Protein AF-A0A7W1Z2F3-F1 (afdb_monomer)

pLDDT: mean 79.05, std 20.23, range [36.0, 98.0]

Secondary structure (DSSP, 8-state):
--PPPPPHHHHHHHHHHHHHHHHHHHHHHHHHT--PPPPHHHHHHHHHT--SS-EEEEEEEEEEEGGGTEEEEEEEEEE--TTT-SS-EEEPPSS-EEEEB-SSHHHHHHHTTPPTT-EEEEEEEE-SSS-EEEEEEEE--S--SS--

Nearest PDB structures (foldseek):
  4o2d-assembly1_A  TM=5.497E-01  e=4.421E-02  Mycolicibacterium smegmatis MC2 155
  1txy-assembly1_B  TM=6.021E-01  e=7.408E-02  Escherichia coli
  1u5k-assembly1_A  TM=6.093E-01  e=4.385E-01  Deinococcus radiodurans R1 = ATCC 13939 = DSM 20539
  5odp-assembly1_G  TM=4.743E-01  e=4.385E-01  Salinibacter ruber DSM 13855
  3tqy-assembly1_C  TM=3.032E-01  e=1.751E-01  Coxiella burnetii

Radius of gyration: 29.45 Å; Cα contacts (8 Å, |Δi|>4): 209; chains: 1; bounding box: 61×96×36 Å

Sequence (148 aa):
MQTPPISRFSIFLHLSFVICLGLGLTAVIAHAQLETEPHPMDTFIKGITNFSEPTGVRGTVRYIEKDRETLWLNWKERSDARPLFETGWNFVPGDATLAVQPRDSEQWEKLLNLSNDLPLELIIQDDGKGHRHILSYEDISGGPKVPL

Mean predicted aligned error: 14.01 Å

Foldseek 3Di:
DDDDDDDPVVVVVVVVVVVVVVVVVVVVVVVVPPPPDPDVVNVVVCVQPAQQDWKKWKFWFADADPVVQKTKGQTFWIAPPPDPRPDRIDGDDDRDMDIAHEPDPVVSVVVVPDDGRFIKIFTWHDPVPRHIYTPDMDRPPPDDPDDD

Solvent-accessible surface area (backbone atoms only — not comparable to full-atom values): 8688 Å² total; per-residue (Å²): 143,82,83,82,83,82,60,73,70,61,58,60,57,52,56,56,54,54,54,55,53,53,54,53,53,53,54,53,55,58,60,68,66,64,68,67,76,73,51,71,66,56,53,49,52,53,55,74,70,59,31,83,51,75,28,34,37,32,31,23,33,62,50,74,44,76,94,72,55,28,44,31,26,43,36,41,31,39,18,73,39,70,94,75,53,87,48,65,72,40,80,46,82,70,94,38,74,43,76,36,26,55,74,45,73,71,54,40,64,58,56,75,72,62,55,69,65,42,38,36,40,32,34,30,28,35,75,84,79,81,47,35,26,44,78,46,75,44,79,59,73,79,60,76,99,61,86,132

Structure (mmCIF, N/CA/C/O backbone):
data_AF-A0A7W1Z2F3-F1
#
_entry.id   AF-A0A7W1Z2F3-F1
#
loop_
_atom_site.group_PDB
_atom_site.id
_atom_site.type_symbol
_atom_site.label_atom_id
_atom_site.label_alt_id
_atom_site.label_comp_id
_atom_site.label_asym_id
_atom_site.label_entity_id
_atom_site.label_seq_id
_atom_site.pdbx_PDB_ins_code
_atom_site.Cartn_x
_atom_site.Cartn_y
_atom_site.Cartn_z
_atom_site.occupancy
_atom_site.B_iso_or_equiv
_atom_site.auth_seq_id
_atom_site.auth_comp_id
_atom_site.auth_asym_id
_atom_site.auth_atom_id
_atom_site.pdbx_PDB_model_num
ATOM 1 N N . MET A 1 1 ? 47.280 -75.257 8.433 1.00 46.03 1 MET A N 1
ATOM 2 C CA . MET A 1 1 ? 46.664 -74.099 7.750 1.00 46.03 1 MET A CA 1
ATOM 3 C C . MET A 1 1 ? 46.354 -74.498 6.318 1.00 46.03 1 MET A C 1
ATOM 5 O O . MET A 1 1 ? 47.279 -74.648 5.537 1.00 46.03 1 MET A O 1
ATOM 9 N N . GLN A 1 2 ? 45.080 -74.713 6.000 1.00 41.88 2 GLN A N 1
ATOM 10 C CA . GLN A 1 2 ? 44.563 -74.797 4.632 1.00 41.88 2 GLN A CA 1
ATOM 11 C C . GLN A 1 2 ? 43.206 -74.090 4.651 1.00 41.88 2 GLN A C 1
ATOM 13 O O . GLN A 1 2 ? 42.343 -74.415 5.464 1.00 41.88 2 GLN A O 1
ATOM 18 N N . THR A 1 3 ? 43.087 -73.040 3.846 1.00 48.12 3 THR A N 1
ATOM 19 C CA . THR A 1 3 ? 41.905 -72.187 3.710 1.00 48.12 3 THR A CA 1
ATOM 20 C C . THR A 1 3 ? 40.807 -72.917 2.925 1.00 48.12 3 THR A C 1
ATOM 22 O O . THR A 1 3 ? 41.121 -73.632 1.972 1.00 48.12 3 THR A O 1
ATOM 25 N N . PRO A 1 4 ? 39.521 -72.769 3.293 1.00 52.59 4 PRO A N 1
ATOM 26 C CA . PRO A 1 4 ? 38.428 -73.389 2.550 1.00 52.59 4 PRO A CA 1
ATOM 27 C C . PRO A 1 4 ? 38.206 -72.691 1.193 1.00 52.59 4 PRO A C 1
ATOM 29 O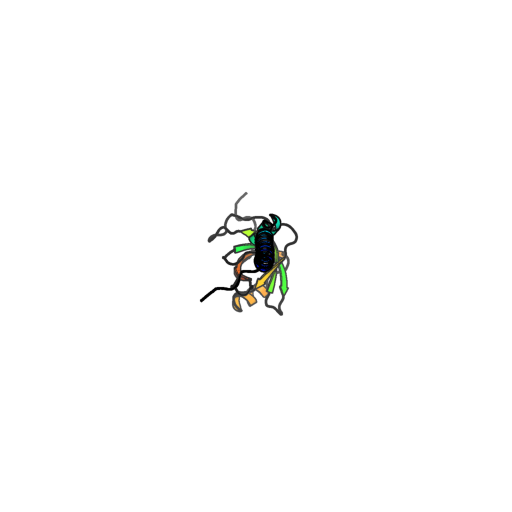 O . PRO A 1 4 ? 38.476 -71.493 1.064 1.00 52.59 4 PRO A O 1
ATOM 32 N N . PRO A 1 5 ? 37.703 -73.414 0.173 1.00 52.47 5 PRO A N 1
ATOM 33 C CA . PRO A 1 5 ? 37.475 -72.856 -1.153 1.00 52.47 5 PRO A CA 1
ATOM 34 C C . PRO A 1 5 ? 36.269 -71.909 -1.148 1.00 52.47 5 PRO A C 1
ATOM 36 O O . PRO A 1 5 ? 35.185 -72.239 -0.667 1.00 52.47 5 PRO A O 1
ATOM 39 N N . ILE A 1 6 ? 36.462 -70.724 -1.723 1.00 55.94 6 ILE A N 1
ATOM 40 C CA . ILE A 1 6 ? 35.418 -69.713 -1.892 1.00 55.94 6 ILE A CA 1
ATOM 41 C C . ILE A 1 6 ? 34.403 -70.227 -2.923 1.00 55.94 6 ILE A C 1
ATOM 43 O O . ILE A 1 6 ? 34.732 -70.474 -4.085 1.00 55.94 6 ILE A O 1
ATOM 47 N N . SER A 1 7 ? 33.156 -70.403 -2.483 1.00 50.25 7 SER A N 1
ATOM 48 C CA . SER A 1 7 ? 32.033 -70.841 -3.313 1.00 50.25 7 SER A CA 1
ATOM 49 C C . SER A 1 7 ? 31.713 -69.807 -4.398 1.00 50.25 7 SER A C 1
ATOM 51 O O . SER A 1 7 ? 31.386 -68.655 -4.104 1.00 50.25 7 SER A O 1
ATOM 53 N N . ARG A 1 8 ? 31.751 -70.235 -5.667 1.00 54.31 8 ARG A N 1
ATOM 54 C CA . ARG A 1 8 ? 31.429 -69.410 -6.849 1.00 54.31 8 ARG A CA 1
ATOM 55 C C . ARG A 1 8 ? 30.013 -68.820 -6.812 1.00 54.31 8 ARG A C 1
ATOM 57 O O . ARG A 1 8 ? 29.783 -67.785 -7.423 1.00 54.31 8 ARG A O 1
ATOM 64 N N . PHE A 1 9 ? 29.092 -69.418 -6.054 1.00 52.09 9 PHE A N 1
ATOM 65 C CA . PHE A 1 9 ? 27.729 -68.907 -5.869 1.00 52.09 9 PHE A CA 1
ATOM 66 C C . PHE A 1 9 ? 27.676 -67.580 -5.093 1.00 52.09 9 PHE A C 1
ATOM 68 O O . PHE A 1 9 ? 26.807 -66.752 -5.355 1.00 52.09 9 PHE A O 1
ATOM 75 N N . SER A 1 10 ? 28.629 -67.335 -4.186 1.00 51.53 10 SER A N 1
ATOM 76 C CA . SER A 1 10 ? 28.645 -66.119 -3.357 1.00 51.53 10 SER A CA 1
ATOM 77 C C . SER A 1 10 ? 29.058 -64.870 -4.142 1.00 51.53 10 SER A C 1
ATOM 79 O O . SER A 1 10 ? 28.656 -63.760 -3.805 1.00 51.53 10 SER A O 1
ATOM 81 N N . ILE A 1 11 ? 29.836 -65.041 -5.215 1.00 54.62 11 ILE A N 1
ATOM 82 C CA . ILE A 1 11 ? 30.340 -63.931 -6.037 1.00 54.62 11 ILE A CA 1
ATOM 83 C C . ILE A 1 11 ? 29.226 -63.375 -6.937 1.00 54.62 11 ILE A C 1
ATOM 85 O O . ILE A 1 11 ? 29.077 -62.159 -7.058 1.00 54.62 11 ILE A O 1
ATOM 89 N N . PHE A 1 12 ? 28.390 -64.247 -7.511 1.00 51.62 12 PHE A N 1
ATOM 90 C CA . PHE A 1 12 ? 27.270 -63.831 -8.364 1.00 51.62 12 PHE A CA 1
ATOM 91 C C . PHE A 1 12 ? 26.159 -63.109 -7.586 1.00 51.62 12 PHE A C 1
ATOM 93 O O . PHE A 1 12 ? 25.548 -62.172 -8.108 1.00 51.62 12 PHE A O 1
ATOM 100 N N . LEU A 1 13 ? 25.929 -63.486 -6.324 1.00 51.84 13 LEU A N 1
ATOM 101 C CA . LEU A 1 13 ? 24.925 -62.840 -5.475 1.00 51.84 13 LEU A CA 1
ATOM 102 C C . LEU A 1 13 ? 25.317 -61.394 -5.119 1.00 51.84 13 LEU A C 1
ATOM 104 O O . LEU A 1 13 ? 24.474 -60.499 -5.142 1.00 51.84 13 LEU A O 1
ATOM 108 N N . HIS A 1 14 ? 26.603 -61.140 -4.852 1.00 48.34 14 HIS A N 1
ATOM 109 C CA . HIS A 1 14 ? 27.090 -59.794 -4.537 1.00 48.34 14 HIS A CA 1
ATOM 110 C C . HIS A 1 14 ? 27.131 -58.869 -5.759 1.00 48.34 14 HIS A C 1
ATOM 112 O O . HIS A 1 14 ? 26.794 -57.694 -5.630 1.00 48.34 14 HIS A O 1
ATOM 118 N N . LEU A 1 15 ? 27.454 -59.383 -6.952 1.00 51.22 15 LEU A N 1
ATOM 119 C CA . LEU A 1 15 ? 27.445 -58.569 -8.176 1.00 51.22 15 LEU A CA 1
ATOM 120 C C . LEU A 1 15 ? 26.037 -58.072 -8.539 1.00 51.22 15 LEU A C 1
ATOM 122 O O . LEU A 1 15 ? 25.868 -56.924 -8.941 1.00 51.22 15 LEU A O 1
ATOM 126 N N . SER A 1 16 ? 25.023 -58.913 -8.334 1.00 51.75 16 SER A N 1
ATOM 127 C CA . SER A 1 16 ? 23.620 -58.570 -8.606 1.00 51.75 16 SER A CA 1
ATOM 128 C C . SER A 1 16 ? 23.108 -57.463 -7.674 1.00 51.75 16 SER A C 1
ATOM 130 O O . SER A 1 16 ? 22.347 -56.590 -8.088 1.00 51.75 16 SER A O 1
ATOM 132 N N . PHE A 1 17 ? 23.565 -57.461 -6.418 1.00 47.19 17 PHE A N 1
ATOM 133 C CA . PHE A 1 17 ? 23.138 -56.491 -5.408 1.00 47.19 17 PHE A CA 1
ATOM 134 C C . PHE A 1 17 ? 23.740 -55.094 -5.633 1.00 47.19 17 PHE A C 1
ATOM 136 O O . PHE A 1 17 ? 23.065 -54.087 -5.426 1.00 47.19 17 PHE A O 1
ATOM 143 N N . VAL A 1 18 ? 24.984 -55.019 -6.120 1.00 52.94 18 VAL A N 1
ATOM 144 C CA . VAL A 1 18 ? 25.659 -53.744 -6.426 1.00 52.94 18 VAL A CA 1
ATOM 145 C C . VAL A 1 18 ? 25.028 -53.046 -7.639 1.00 52.94 18 VAL A C 1
ATOM 147 O O . VAL A 1 18 ? 24.897 -51.824 -7.643 1.00 52.94 18 VAL A O 1
ATOM 150 N N . ILE A 1 19 ? 24.565 -53.804 -8.639 1.00 52.03 19 ILE A N 1
ATOM 151 C CA . ILE A 1 19 ? 23.928 -53.243 -9.843 1.00 52.03 19 ILE A CA 1
ATOM 152 C C . ILE A 1 19 ? 22.540 -52.656 -9.524 1.00 52.03 19 ILE A C 1
ATOM 154 O O . ILE A 1 19 ? 22.217 -51.564 -9.992 1.00 52.03 19 ILE A O 1
ATOM 158 N N . CYS A 1 20 ? 21.743 -53.310 -8.670 1.00 50.09 20 CYS A N 1
ATOM 159 C CA . CYS A 1 20 ? 20.444 -52.772 -8.242 1.00 50.09 20 CYS A CA 1
ATOM 160 C C . CYS A 1 20 ? 20.575 -51.500 -7.383 1.00 50.09 20 CYS A C 1
ATOM 162 O O . CYS A 1 20 ? 19.761 -50.587 -7.520 1.00 50.09 20 CYS A O 1
ATOM 164 N N . LEU A 1 21 ? 21.611 -51.401 -6.539 1.00 50.81 21 LEU A N 1
ATOM 165 C CA . LEU A 1 21 ? 21.874 -50.194 -5.744 1.00 50.81 21 LEU A CA 1
ATOM 166 C C . LEU A 1 21 ? 22.368 -49.018 -6.605 1.00 50.81 21 LEU A C 1
ATOM 168 O O . LEU A 1 21 ? 21.985 -47.877 -6.351 1.00 50.81 21 LEU A O 1
ATOM 172 N N . GLY A 1 22 ? 23.160 -49.285 -7.649 1.00 48.47 22 GLY A N 1
ATOM 173 C CA . GLY A 1 22 ? 23.615 -48.259 -8.595 1.0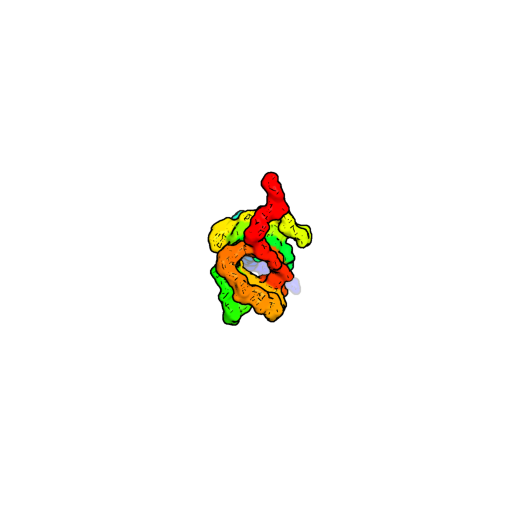0 48.47 22 GLY A CA 1
ATOM 174 C C . GLY A 1 22 ? 22.480 -47.651 -9.428 1.00 48.47 22 GLY A C 1
ATOM 175 O O . GLY A 1 22 ? 22.434 -46.436 -9.604 1.00 48.47 22 GLY A O 1
ATOM 176 N N . LEU A 1 23 ? 21.524 -48.474 -9.875 1.00 50.06 23 LEU A N 1
ATOM 177 C CA . LEU A 1 23 ? 20.367 -48.016 -10.660 1.00 50.06 23 LEU A CA 1
ATOM 178 C C . LEU A 1 23 ? 19.356 -47.213 -9.823 1.00 50.06 23 LEU A C 1
ATOM 180 O O . LEU A 1 23 ? 18.791 -46.232 -10.314 1.00 50.06 23 LEU A O 1
ATOM 184 N N . GLY A 1 24 ? 19.165 -47.577 -8.550 1.00 44.56 24 GLY A N 1
ATOM 185 C CA . GLY A 1 24 ? 18.335 -46.809 -7.616 1.00 44.56 24 GLY A CA 1
ATOM 186 C C . GLY A 1 24 ? 18.901 -45.415 -7.326 1.00 44.56 24 GLY A C 1
ATOM 187 O O . GLY A 1 24 ? 18.145 -44.448 -7.263 1.00 44.56 24 GLY A O 1
ATOM 188 N N . LEU A 1 25 ? 20.229 -45.283 -7.232 1.00 45.28 25 LEU A N 1
ATOM 189 C CA . LEU A 1 25 ? 20.876 -43.997 -6.962 1.00 45.28 25 LEU A CA 1
ATOM 190 C C . LEU A 1 25 ? 20.770 -43.030 -8.155 1.00 45.28 25 LEU A C 1
ATOM 192 O O . LEU A 1 25 ? 20.519 -41.843 -7.961 1.00 45.28 25 LEU A O 1
ATOM 196 N N . THR A 1 26 ? 20.871 -43.524 -9.394 1.00 50.91 26 THR A N 1
ATOM 197 C CA . THR A 1 26 ? 20.660 -42.689 -10.591 1.00 50.91 26 THR A CA 1
ATOM 198 C C . THR A 1 26 ? 19.207 -42.245 -10.764 1.00 50.91 26 THR A C 1
ATOM 200 O O . THR A 1 26 ? 18.965 -41.124 -11.206 1.00 50.91 26 THR A O 1
ATOM 203 N N . ALA A 1 27 ? 18.232 -43.076 -10.378 1.00 49.78 27 ALA A N 1
ATOM 204 C CA . ALA A 1 27 ? 16.813 -42.728 -10.480 1.00 49.78 27 ALA A CA 1
ATOM 205 C C . ALA A 1 27 ? 16.401 -41.621 -9.491 1.00 49.78 27 ALA A C 1
ATOM 207 O O . ALA A 1 27 ? 15.568 -40.779 -9.834 1.00 49.78 27 ALA A O 1
ATOM 208 N N . VAL A 1 28 ? 17.011 -41.589 -8.299 1.00 49.88 28 VAL A N 1
ATOM 209 C CA . VAL A 1 28 ? 16.788 -40.531 -7.297 1.00 49.88 28 VAL A CA 1
ATOM 210 C C . VAL A 1 28 ? 17.436 -39.211 -7.729 1.00 49.88 28 VAL A C 1
ATOM 212 O O . VAL A 1 28 ? 16.823 -38.159 -7.578 1.00 49.88 28 VAL A O 1
ATOM 215 N N . ILE A 1 29 ? 18.626 -39.248 -8.340 1.00 49.69 29 ILE A N 1
ATOM 216 C CA . ILE A 1 29 ? 19.299 -38.036 -8.841 1.00 49.69 29 ILE A CA 1
ATOM 217 C C . ILE A 1 29 ? 18.573 -37.464 -10.074 1.00 49.69 29 ILE A C 1
ATOM 219 O O . ILE A 1 29 ? 18.427 -36.250 -10.185 1.00 49.69 29 ILE A O 1
ATOM 223 N N . ALA A 1 30 ? 18.030 -38.314 -10.953 1.00 48.84 30 ALA A N 1
ATOM 224 C CA . ALA A 1 30 ? 17.241 -37.865 -12.104 1.00 48.84 30 ALA A CA 1
ATOM 225 C C . ALA A 1 30 ? 15.891 -37.230 -11.706 1.00 48.84 30 ALA A C 1
ATOM 227 O O . ALA A 1 30 ? 15.456 -36.279 -12.350 1.00 48.84 30 ALA A O 1
ATOM 228 N N . HIS A 1 31 ? 15.246 -37.704 -10.631 1.00 46.66 31 HIS A N 1
ATOM 229 C CA . HIS A 1 31 ? 14.025 -37.076 -10.102 1.00 46.66 31 HIS A CA 1
ATOM 230 C C . HIS A 1 31 ? 14.296 -35.780 -9.327 1.00 46.66 31 HIS A C 1
ATOM 232 O O . HIS A 1 31 ? 13.412 -34.934 -9.254 1.00 46.66 31 HIS A O 1
ATOM 238 N N . ALA A 1 32 ? 15.501 -35.596 -8.779 1.00 48.56 32 ALA A N 1
ATOM 239 C CA . ALA A 1 32 ? 15.876 -34.367 -8.081 1.00 48.56 32 ALA A CA 1
ATOM 240 C C . ALA A 1 32 ? 16.219 -33.199 -9.030 1.00 48.56 32 ALA A C 1
ATOM 242 O O . ALA A 1 32 ? 16.228 -32.057 -8.592 1.00 48.56 32 ALA A O 1
ATOM 243 N N . GLN A 1 33 ? 16.479 -33.457 -10.319 1.00 46.94 33 GLN A N 1
ATOM 244 C CA . GLN A 1 33 ? 16.745 -32.411 -11.322 1.00 46.94 33 GLN A CA 1
ATOM 245 C C . GLN A 1 33 ? 15.532 -32.038 -12.186 1.00 46.94 33 GLN A C 1
ATOM 247 O O . GLN A 1 33 ? 15.646 -31.186 -13.060 1.00 46.94 33 GLN A O 1
ATOM 252 N N . LEU A 1 34 ? 14.358 -32.617 -11.928 1.00 43.81 34 LEU A N 1
ATOM 253 C CA . LEU A 1 34 ? 13.086 -32.148 -12.487 1.00 43.81 34 LEU A CA 1
ATOM 254 C C . LEU A 1 34 ? 12.465 -31.061 -11.593 1.00 43.81 34 LEU A C 1
ATOM 256 O O . LEU A 1 34 ? 11.250 -30.998 -11.412 1.00 43.81 34 LEU A O 1
ATOM 260 N N . GLU A 1 35 ? 13.295 -30.167 -11.048 1.00 55.31 35 GLU A N 1
ATOM 261 C CA . GLU A 1 35 ? 12.825 -28.826 -10.710 1.00 55.31 35 GLU A CA 1
ATOM 262 C C . GLU A 1 35 ? 12.473 -28.166 -12.041 1.00 55.31 35 GLU A C 1
ATOM 264 O O . GLU A 1 35 ? 13.325 -27.672 -12.775 1.00 55.31 35 GLU A O 1
ATOM 269 N N . THR A 1 36 ? 11.203 -28.295 -12.416 1.00 60.12 36 THR A N 1
ATOM 270 C CA . THR A 1 36 ? 10.652 -27.661 -13.610 1.00 60.12 36 THR A CA 1
ATOM 271 C C . THR A 1 36 ? 10.967 -26.176 -13.492 1.00 60.12 36 THR A C 1
ATOM 273 O O . THR A 1 36 ? 10.611 -25.575 -12.475 1.00 60.12 36 THR A O 1
ATOM 276 N N . GLU A 1 37 ? 11.672 -25.602 -14.475 1.00 63.59 37 GLU A N 1
ATOM 277 C CA . GLU A 1 37 ? 11.937 -24.162 -14.486 1.00 63.59 37 GLU A CA 1
ATOM 278 C C . GLU A 1 37 ? 10.610 -23.433 -14.222 1.00 63.59 37 GLU A C 1
ATOM 280 O O . GLU A 1 37 ? 9.603 -23.762 -14.863 1.00 63.59 37 GLU A O 1
ATOM 285 N N . PRO A 1 38 ? 10.558 -22.523 -13.231 1.00 63.75 38 PRO A N 1
ATOM 286 C CA . PRO A 1 38 ? 9.302 -21.927 -12.813 1.00 63.75 38 PRO A CA 1
ATOM 287 C C . PRO A 1 38 ? 8.653 -21.251 -14.013 1.00 63.75 38 PRO A C 1
ATOM 289 O O . PRO A 1 38 ? 9.308 -20.503 -14.747 1.00 63.75 38 PRO A O 1
ATOM 292 N N . HIS A 1 39 ? 7.363 -21.522 -14.216 1.00 70.62 39 HIS A N 1
ATOM 293 C CA . HIS A 1 39 ? 6.632 -20.969 -15.345 1.00 70.62 39 HIS A CA 1
ATOM 294 C C . HIS A 1 39 ? 6.810 -19.437 -15.350 1.00 70.62 39 HIS A C 1
ATOM 296 O O . HIS A 1 39 ? 6.771 -18.821 -14.280 1.00 70.62 39 HIS A O 1
ATOM 302 N N . PRO A 1 40 ? 6.985 -18.774 -16.509 1.00 67.50 40 PRO A N 1
ATOM 303 C CA . PRO A 1 40 ? 7.215 -17.326 -16.560 1.00 67.50 40 PRO A CA 1
ATOM 304 C C . PRO A 1 40 ? 6.167 -16.511 -15.787 1.00 67.50 40 PRO A C 1
ATOM 306 O O . PRO A 1 40 ? 6.489 -15.502 -15.167 1.00 67.50 40 PRO A O 1
ATOM 309 N N . MET A 1 41 ? 4.923 -16.999 -15.763 1.00 65.94 41 MET A N 1
ATOM 310 C CA . MET A 1 41 ? 3.833 -16.410 -14.980 1.00 65.94 41 MET A CA 1
ATOM 311 C C . MET A 1 41 ? 4.033 -16.548 -13.464 1.00 65.94 41 MET A C 1
ATOM 313 O O . MET A 1 41 ? 3.745 -15.608 -12.734 1.00 65.94 41 MET A O 1
ATOM 317 N N . ASP A 1 42 ? 4.570 -17.669 -12.981 1.00 60.28 42 ASP A N 1
ATOM 318 C CA . ASP A 1 42 ? 4.853 -17.867 -11.554 1.00 60.28 42 ASP A CA 1
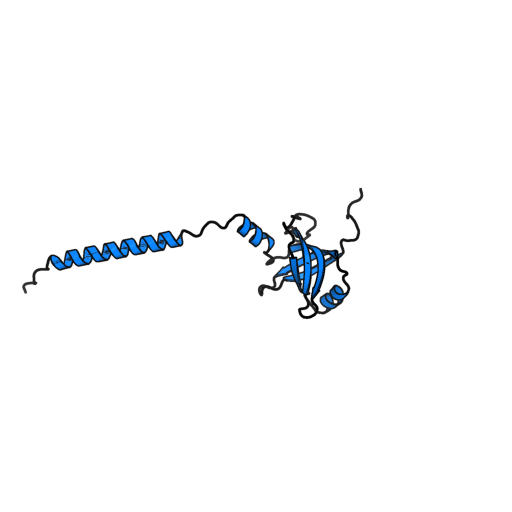ATOM 319 C C . ASP A 1 42 ? 5.973 -16.936 -11.094 1.00 60.28 42 ASP A C 1
ATOM 321 O O . ASP A 1 42 ? 5.909 -16.362 -10.008 1.00 60.28 42 ASP A O 1
ATOM 325 N N . THR A 1 43 ? 6.985 -16.745 -11.942 1.00 63.56 43 THR A N 1
ATO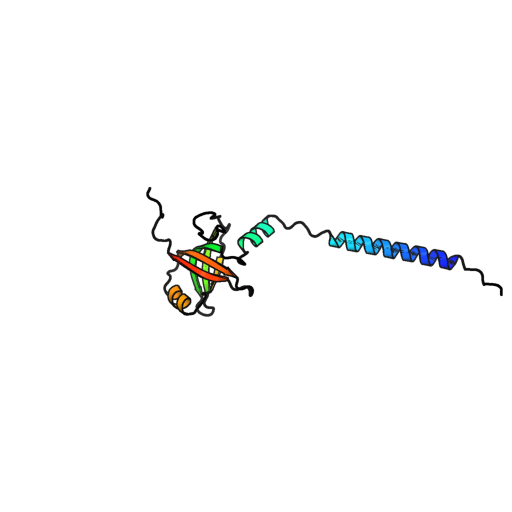M 326 C CA . THR A 1 43 ? 8.079 -15.799 -11.699 1.00 63.56 43 THR A CA 1
ATOM 327 C C . THR A 1 43 ? 7.575 -14.355 -11.718 1.00 63.56 43 THR A C 1
ATOM 329 O O . THR A 1 43 ? 7.957 -13.565 -10.856 1.00 63.56 43 THR A O 1
ATOM 332 N N . PHE A 1 44 ? 6.665 -14.019 -12.637 1.00 67.75 44 PHE A N 1
ATOM 333 C CA . PHE A 1 44 ? 6.017 -12.709 -12.685 1.00 67.75 44 PHE A CA 1
ATOM 334 C C . PHE A 1 44 ? 5.166 -12.448 -11.437 1.00 67.75 44 PHE A C 1
ATOM 336 O O . PHE A 1 44 ? 5.367 -11.430 -10.779 1.00 67.75 44 PHE A O 1
ATOM 343 N N . ILE A 1 45 ? 4.277 -13.381 -11.067 1.00 68.00 45 ILE A N 1
ATOM 344 C CA . ILE A 1 45 ? 3.422 -13.273 -9.875 1.00 68.00 45 ILE A CA 1
ATOM 345 C C . ILE A 1 45 ? 4.287 -13.131 -8.621 1.00 68.00 45 ILE A C 1
ATOM 347 O O . ILE A 1 45 ? 4.092 -12.189 -7.859 1.00 68.00 45 ILE A O 1
ATOM 351 N N . LYS A 1 46 ? 5.293 -13.999 -8.438 1.00 69.12 46 LYS A N 1
ATOM 352 C CA . LYS A 1 46 ? 6.229 -13.904 -7.305 1.00 69.12 46 LYS A CA 1
ATOM 353 C C . LYS A 1 46 ? 6.961 -12.564 -7.273 1.00 69.12 46 LYS A C 1
ATOM 355 O O . LYS A 1 46 ? 7.141 -12.008 -6.192 1.00 69.12 46 LYS A O 1
ATOM 360 N N . GLY A 1 47 ? 7.360 -12.047 -8.436 1.00 73.19 47 GLY A N 1
ATOM 361 C CA . GLY A 1 47 ? 8.008 -10.745 -8.568 1.00 73.19 47 GLY A CA 1
ATOM 362 C C . GLY A 1 47 ? 7.103 -9.601 -8.119 1.00 73.19 47 GLY A C 1
ATOM 363 O O . GLY A 1 47 ? 7.503 -8.801 -7.276 1.00 73.19 47 GLY A O 1
ATOM 364 N N . ILE A 1 48 ? 5.859 -9.556 -8.607 1.00 80.31 48 ILE A N 1
ATOM 365 C CA . ILE A 1 48 ? 4.923 -8.491 -8.232 1.00 80.31 48 ILE A CA 1
ATOM 366 C C . ILE A 1 48 ? 4.455 -8.614 -6.780 1.00 80.31 48 ILE A C 1
ATOM 368 O O . ILE A 1 48 ? 4.163 -7.594 -6.169 1.00 80.31 48 ILE A O 1
ATOM 372 N N . THR A 1 49 ? 4.412 -9.808 -6.184 1.00 84.31 49 THR A N 1
ATOM 373 C CA . THR A 1 49 ? 4.007 -9.984 -4.778 1.00 84.31 49 THR A CA 1
ATOM 374 C C . THR A 1 49 ? 5.156 -9.855 -3.780 1.00 84.31 49 THR A C 1
ATOM 376 O O . THR A 1 49 ? 4.936 -10.036 -2.585 1.00 84.31 49 THR A O 1
ATOM 379 N N . ASN A 1 50 ? 6.383 -9.584 -4.230 1.00 90.06 50 ASN A N 1
ATOM 380 C CA . ASN A 1 50 ? 7.509 -9.431 -3.320 1.00 90.06 50 ASN A CA 1
ATOM 381 C C . ASN A 1 50 ? 7.502 -8.035 -2.682 1.00 90.06 50 ASN A C 1
ATOM 383 O O . ASN A 1 50 ? 7.679 -7.040 -3.373 1.00 90.06 50 ASN A O 1
ATOM 387 N N . PHE A 1 51 ? 7.331 -7.949 -1.368 1.00 93.81 51 PHE A N 1
ATOM 388 C CA . PHE A 1 51 ? 7.353 -6.680 -0.633 1.00 93.81 51 PHE A CA 1
ATOM 389 C C . PHE A 1 51 ? 8.455 -6.642 0.430 1.00 93.81 51 PHE A C 1
ATOM 391 O O . PHE A 1 51 ? 8.384 -5.827 1.341 1.00 93.81 51 PHE A O 1
ATOM 398 N N . SER A 1 52 ? 9.488 -7.491 0.331 1.00 92.81 52 SER A N 1
ATOM 399 C CA . SER A 1 52 ? 10.603 -7.505 1.297 1.00 92.81 52 SER A CA 1
ATOM 400 C C . SER A 1 52 ? 11.311 -6.149 1.415 1.00 92.81 52 SER A C 1
ATOM 402 O O . SER A 1 52 ? 11.899 -5.815 2.440 1.00 92.81 52 SER A O 1
ATOM 404 N N . GLU A 1 53 ? 11.243 -5.361 0.348 1.00 94.00 53 GLU A N 1
ATOM 405 C CA . GLU A 1 53 ? 11.810 -4.029 0.221 1.00 94.00 53 GLU A CA 1
ATOM 406 C C . GLU A 1 53 ? 10.697 -2.985 0.047 1.00 94.00 53 GLU A C 1
ATOM 408 O O . GLU A 1 53 ? 9.633 -3.322 -0.490 1.00 94.00 53 GLU A O 1
ATOM 413 N N . PRO A 1 54 ? 10.935 -1.711 0.418 1.00 95.81 54 PRO A N 1
ATOM 414 C CA . PRO A 1 54 ? 9.982 -0.636 0.171 1.00 95.81 54 PRO A CA 1
ATOM 415 C C . PRO A 1 54 ? 9.556 -0.591 -1.297 1.00 95.81 54 PRO A C 1
ATOM 417 O O . PRO A 1 54 ? 10.387 -0.456 -2.197 1.00 95.81 54 PRO A O 1
ATOM 420 N N . THR A 1 55 ? 8.254 -0.708 -1.522 1.00 96.31 55 THR A N 1
ATOM 421 C CA . THR A 1 55 ? 7.646 -0.849 -2.844 1.00 96.31 55 THR A CA 1
ATOM 422 C C . THR A 1 55 ? 6.545 0.189 -3.014 1.00 96.31 55 THR A C 1
ATOM 424 O O . THR A 1 55 ? 5.677 0.320 -2.150 1.00 96.31 55 THR A O 1
ATOM 427 N N . GLY A 1 56 ? 6.554 0.889 -4.147 1.00 96.56 56 GLY A N 1
ATOM 428 C CA . GLY A 1 56 ? 5.482 1.788 -4.551 1.00 96.56 56 GLY A CA 1
ATOM 429 C C . GLY A 1 56 ? 4.277 1.015 -5.082 1.00 96.56 56 GLY A C 1
ATOM 430 O O . GLY A 1 56 ? 4.415 0.101 -5.896 1.00 96.56 56 GLY A O 1
ATOM 431 N N . VAL A 1 57 ? 3.085 1.393 -4.640 1.00 96.88 57 VAL A N 1
ATOM 432 C CA . VAL A 1 57 ? 1.804 0.796 -5.019 1.00 96.88 57 VAL A CA 1
ATOM 433 C C . VAL A 1 57 ? 0.832 1.907 -5.380 1.00 96.88 57 VAL A C 1
ATOM 435 O O . VAL A 1 57 ? 0.621 2.816 -4.585 1.00 96.88 57 VAL A O 1
ATOM 438 N N . ARG A 1 58 ? 0.184 1.804 -6.543 1.00 96.62 58 ARG A N 1
ATOM 439 C CA . ARG A 1 58 ? -0.964 2.649 -6.891 1.00 96.62 58 ARG A CA 1
ATOM 440 C C . ARG A 1 58 ? -2.216 1.822 -7.067 1.00 96.62 58 ARG A C 1
ATOM 442 O O . ARG A 1 58 ? -2.195 0.721 -7.625 1.00 96.62 58 ARG A O 1
ATOM 449 N N . GLY A 1 59 ? -3.325 2.371 -6.605 1.00 96.38 59 GLY A N 1
ATOM 450 C CA . GLY A 1 59 ? -4.619 1.716 -6.665 1.00 96.38 59 GLY A CA 1
ATOM 451 C C . GLY A 1 59 ? -5.736 2.642 -6.232 1.00 96.38 59 GLY A C 1
ATOM 452 O O . GLY A 1 59 ? -5.532 3.841 -6.063 1.00 96.38 59 GLY A O 1
ATOM 453 N N . THR A 1 60 ? -6.923 2.081 -6.050 1.00 97.06 60 THR A N 1
ATOM 454 C CA . THR A 1 60 ? -8.034 2.792 -5.410 1.00 97.06 60 THR A CA 1
ATOM 455 C C . THR A 1 60 ? -8.449 2.089 -4.131 1.00 97.06 60 THR A C 1
ATOM 457 O O . THR A 1 60 ? -8.350 0.863 -4.031 1.00 97.06 60 THR A O 1
ATOM 460 N N . VAL A 1 61 ? -8.916 2.855 -3.147 1.00 97.75 61 VAL A N 1
ATOM 461 C CA . VAL A 1 61 ? -9.497 2.307 -1.917 1.00 97.75 61 VAL A CA 1
ATOM 462 C C . VAL A 1 61 ? -10.695 1.439 -2.280 1.00 97.75 61 VAL A C 1
ATOM 464 O O . VAL A 1 61 ? -11.671 1.921 -2.845 1.00 97.75 61 VAL A O 1
ATOM 467 N N . ARG A 1 62 ? -10.633 0.149 -1.951 1.00 97.31 62 ARG A N 1
ATOM 468 C CA . ARG A 1 62 ? -11.758 -0.770 -2.134 1.00 97.31 62 ARG A CA 1
ATOM 469 C C . ARG A 1 62 ? -12.698 -0.699 -0.934 1.00 97.31 62 ARG A C 1
ATOM 471 O O . ARG A 1 62 ? -13.895 -0.510 -1.112 1.00 97.31 62 ARG A O 1
ATOM 478 N N . TYR A 1 63 ? -12.151 -0.884 0.267 1.00 97.25 63 TYR A N 1
ATOM 479 C CA . TYR A 1 63 ? -12.824 -0.697 1.556 1.00 97.25 63 TYR A CA 1
ATOM 480 C C . TYR A 1 63 ? -11.805 -0.768 2.706 1.00 97.25 63 TYR A C 1
ATOM 482 O O . TYR A 1 63 ? -10.645 -1.142 2.511 1.00 97.25 63 TYR A O 1
ATOM 490 N N . ILE A 1 64 ? -12.260 -0.444 3.918 1.00 97.19 64 ILE A N 1
ATOM 491 C CA . ILE A 1 64 ? -11.484 -0.538 5.158 1.00 97.19 64 ILE A CA 1
ATOM 492 C C . ILE A 1 64 ? -12.101 -1.614 6.057 1.00 97.19 64 ILE A C 1
ATOM 494 O O . ILE A 1 64 ? -13.274 -1.533 6.424 1.00 97.19 64 ILE A O 1
ATOM 498 N N . GLU A 1 65 ? -11.308 -2.620 6.414 1.00 97.38 65 GLU A N 1
ATOM 499 C CA . GLU A 1 65 ? -11.669 -3.721 7.309 1.00 97.38 65 GLU A CA 1
ATOM 500 C C . GLU A 1 65 ? -11.255 -3.368 8.743 1.00 97.38 65 GLU A C 1
ATOM 502 O O . GLU A 1 65 ? -10.078 -3.425 9.104 1.00 97.38 65 GLU A O 1
ATOM 507 N N . LYS A 1 66 ? -12.226 -2.934 9.554 1.00 96.00 66 LYS A N 1
ATOM 508 C CA . LYS A 1 66 ? -11.960 -2.364 10.885 1.00 96.00 66 LYS A CA 1
ATOM 509 C C . LYS A 1 66 ? -11.535 -3.397 11.924 1.00 96.00 66 LYS A C 1
ATOM 511 O O . LYS A 1 66 ? -10.751 -3.073 12.803 1.00 96.00 66 LYS A O 1
ATOM 516 N N . ASP A 1 67 ? -12.044 -4.620 11.835 1.00 95.81 67 ASP A N 1
ATOM 517 C CA . ASP A 1 67 ? -11.743 -5.718 12.760 1.00 95.81 67 ASP A CA 1
ATOM 518 C C . ASP A 1 67 ? -10.301 -6.226 12.641 1.00 95.81 67 ASP A C 1
ATOM 520 O O . ASP A 1 67 ? -9.773 -6.793 13.595 1.00 95.81 67 ASP A O 1
ATOM 524 N N . ARG A 1 68 ? -9.658 -6.000 11.489 1.00 94.81 68 ARG A N 1
ATOM 525 C CA . ARG A 1 68 ? -8.277 -6.425 11.206 1.00 94.81 68 ARG A CA 1
ATOM 526 C C . ARG A 1 68 ? -7.311 -5.274 10.970 1.00 94.81 68 ARG A C 1
ATOM 528 O O . ARG A 1 68 ? -6.198 -5.520 10.508 1.00 94.81 68 ARG A O 1
ATOM 535 N N . GLU A 1 69 ? -7.759 -4.041 11.196 1.00 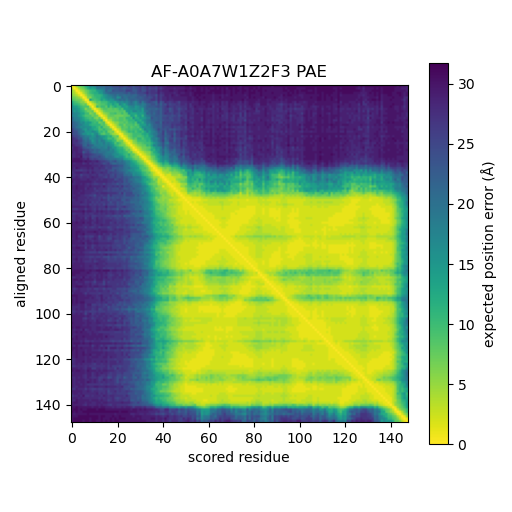96.69 69 GLU A N 1
ATOM 536 C CA . GLU A 1 69 ? -7.002 -2.822 10.898 1.00 96.69 69 GLU A CA 1
ATOM 537 C C . GLU A 1 69 ? -6.360 -2.873 9.500 1.00 96.69 69 GLU A C 1
ATOM 539 O O . GLU A 1 69 ? -5.155 -2.719 9.332 1.00 96.69 69 GLU A O 1
ATOM 544 N N . THR A 1 70 ? -7.153 -3.204 8.478 1.00 97.62 70 THR A N 1
ATOM 545 C CA . THR A 1 70 ? -6.637 -3.486 7.131 1.00 97.62 70 THR A CA 1
ATOM 546 C C . THR A 1 70 ? -7.297 -2.589 6.092 1.00 97.62 70 THR A C 1
ATOM 548 O O . THR A 1 70 ? -8.521 -2.500 5.997 1.00 97.62 70 THR A O 1
ATOM 551 N N . LEU A 1 71 ? -6.478 -1.941 5.268 1.00 97.94 71 LEU A N 1
ATOM 552 C CA . LEU A 1 71 ? -6.906 -1.235 4.069 1.00 97.94 71 LEU A CA 1
ATOM 553 C C . LEU A 1 71 ? -6.824 -2.188 2.874 1.00 97.94 71 LEU A C 1
ATOM 555 O O . LEU A 1 71 ? -5.770 -2.757 2.585 1.00 97.94 71 LEU A O 1
ATOM 559 N N . TRP A 1 72 ? -7.935 -2.333 2.158 1.00 98.00 72 TRP A N 1
ATOM 560 C CA . TRP A 1 72 ? -7.997 -3.100 0.922 1.00 98.00 72 TRP A CA 1
ATOM 561 C C . TRP A 1 72 ? -7.976 -2.165 -0.281 1.00 98.00 72 TRP A C 1
ATOM 563 O O . TRP A 1 72 ? -8.771 -1.229 -0.369 1.00 98.00 72 TRP A O 1
ATOM 573 N N . LEU A 1 73 ? -7.090 -2.448 -1.231 1.00 97.88 73 LEU A N 1
ATOM 574 C CA . LEU A 1 73 ? -6.915 -1.677 -2.458 1.00 97.88 73 LEU A CA 1
ATOM 575 C C . LEU A 1 73 ? -7.295 -2.514 -3.676 1.00 97.88 73 LEU A C 1
ATOM 577 O O . LEU A 1 73 ? -6.943 -3.693 -3.754 1.00 97.88 73 LEU A O 1
ATOM 581 N N . ASN A 1 74 ? -7.937 -1.884 -4.657 1.00 97.44 74 ASN A N 1
ATOM 582 C CA . ASN A 1 74 ? -7.909 -2.359 -6.036 1.00 97.44 74 ASN A CA 1
ATOM 583 C C . ASN A 1 74 ? -6.559 -1.940 -6.624 1.00 97.44 74 ASN A C 1
ATOM 585 O O . ASN A 1 74 ? -6.331 -0.759 -6.900 1.00 97.44 74 ASN A O 1
ATOM 589 N N . TRP A 1 75 ? -5.640 -2.891 -6.730 1.00 96.31 75 TRP A N 1
ATOM 590 C CA . TRP A 1 75 ? -4.240 -2.644 -7.042 1.00 96.31 75 TRP A CA 1
ATOM 591 C C . TRP A 1 75 ? -4.025 -2.576 -8.552 1.00 96.31 75 TRP A C 1
ATOM 593 O O . TRP A 1 75 ? -4.393 -3.495 -9.277 1.00 96.31 75 TRP A O 1
ATOM 603 N N . LYS A 1 76 ? -3.446 -1.467 -9.020 1.00 95.50 76 LYS A N 1
ATOM 604 C CA . LYS A 1 76 ? -3.307 -1.159 -10.448 1.00 95.50 76 LYS A CA 1
ATOM 605 C C . LYS A 1 76 ? -1.863 -1.102 -10.911 1.00 95.50 76 LYS A C 1
ATOM 607 O O . LYS A 1 76 ? -1.566 -1.582 -11.999 1.00 95.50 76 LYS A O 1
ATOM 612 N N . GLU A 1 77 ? -0.975 -0.509 -10.117 1.00 95.19 77 GLU A N 1
ATOM 613 C CA . GLU A 1 77 ? 0.422 -0.335 -10.514 1.00 95.19 77 GLU A CA 1
ATOM 614 C C . GLU A 1 77 ? 1.387 -0.623 -9.364 1.00 95.19 77 GLU A C 1
ATOM 616 O O . GLU A 1 77 ? 1.061 -0.466 -8.182 1.00 95.19 77 GLU A O 1
ATOM 621 N N . ARG A 1 78 ? 2.600 -1.032 -9.732 1.00 95.12 78 ARG A N 1
ATOM 622 C CA . ARG A 1 78 ? 3.728 -1.288 -8.835 1.00 95.12 78 ARG A CA 1
ATOM 623 C C . ARG A 1 78 ? 4.959 -0.532 -9.323 1.00 95.12 78 ARG A C 1
ATOM 625 O O . ARG A 1 78 ? 5.214 -0.519 -10.525 1.00 95.12 78 ARG A O 1
ATOM 632 N N . SER A 1 79 ? 5.753 0.015 -8.409 1.00 94.81 79 SER A N 1
ATOM 633 C CA . SER A 1 79 ? 7.085 0.541 -8.707 1.00 94.81 79 SER A CA 1
ATOM 634 C C . SER A 1 79 ? 8.124 0.054 -7.703 1.00 94.81 79 SER A C 1
ATOM 636 O O . SER A 1 79 ? 7.925 0.108 -6.491 1.00 94.81 79 SER A O 1
ATOM 638 N N . ASP A 1 80 ? 9.270 -0.368 -8.230 1.00 93.81 80 ASP A N 1
ATOM 639 C CA . ASP A 1 80 ? 10.464 -0.735 -7.464 1.00 93.8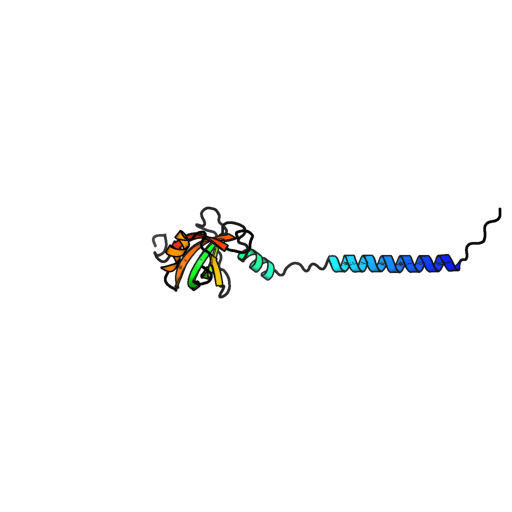1 80 ASP A CA 1
ATOM 640 C C . ASP A 1 80 ? 11.559 0.354 -7.531 1.00 93.81 80 ASP A C 1
ATOM 642 O O . ASP A 1 80 ? 12.683 0.137 -7.061 1.00 93.81 80 ASP A O 1
ATOM 646 N N . ALA A 1 81 ? 11.239 1.525 -8.110 1.00 91.31 81 ALA A N 1
ATOM 647 C CA . ALA A 1 81 ? 12.148 2.649 -8.373 1.00 91.31 81 ALA A CA 1
ATOM 648 C C . ALA A 1 81 ? 12.491 3.452 -7.103 1.00 91.31 81 ALA A C 1
ATOM 650 O O . ALA A 1 81 ? 12.211 4.646 -6.973 1.00 91.31 81 ALA A O 1
ATOM 651 N N . ARG A 1 82 ? 13.108 2.769 -6.143 1.00 87.94 82 ARG A N 1
ATOM 652 C CA . ARG A 1 82 ? 13.562 3.327 -4.869 1.00 87.94 82 ARG A CA 1
ATOM 653 C C . ARG A 1 82 ? 14.644 4.402 -5.050 1.00 87.94 82 ARG A C 1
ATOM 655 O O . ARG A 1 82 ? 15.429 4.331 -5.995 1.00 87.94 82 ARG A O 1
ATOM 662 N N . PRO A 1 83 ? 14.767 5.340 -4.094 1.00 84.38 83 PRO A N 1
ATOM 663 C CA . PRO A 1 83 ? 13.852 5.589 -2.973 1.00 84.38 83 PRO A CA 1
ATOM 664 C C . PRO A 1 83 ? 12.723 6.574 -3.323 1.00 84.38 83 PRO A C 1
ATOM 666 O O . PRO A 1 83 ? 11.878 6.839 -2.478 1.00 84.38 83 PRO A O 1
ATOM 669 N N . LEU A 1 84 ? 12.749 7.158 -4.525 1.00 83.56 84 LEU A N 1
ATOM 670 C CA . LEU A 1 84 ? 11.912 8.307 -4.882 1.00 83.56 84 LEU A CA 1
ATOM 671 C C . LEU A 1 84 ? 10.563 7.916 -5.497 1.00 83.56 84 LEU A C 1
ATOM 673 O O . LEU A 1 84 ? 9.632 8.703 -5.427 1.00 83.56 84 LEU A O 1
ATOM 677 N N . PHE A 1 85 ? 10.444 6.725 -6.093 1.00 89.25 85 PHE A N 1
ATOM 678 C CA . PHE A 1 85 ? 9.203 6.187 -6.676 1.00 89.25 85 PHE A CA 1
ATOM 679 C C . PHE A 1 85 ? 8.516 7.089 -7.725 1.00 89.25 85 PHE A C 1
ATOM 681 O O . PHE A 1 85 ? 7.358 6.890 -8.081 1.00 89.25 85 PHE A O 1
ATOM 688 N N . GLU A 1 86 ? 9.251 8.034 -8.315 1.00 87.88 86 GLU A N 1
ATOM 689 C CA . GLU A 1 86 ? 8.736 8.953 -9.342 1.00 87.88 86 GLU A CA 1
ATOM 690 C C . GLU A 1 86 ? 8.522 8.272 -10.708 1.00 87.88 86 GLU A C 1
ATOM 692 O O . GLU A 1 86 ? 7.781 8.767 -11.556 1.00 87.88 86 GLU A O 1
ATOM 697 N N . THR A 1 87 ? 9.168 7.127 -10.939 1.00 90.62 87 THR A N 1
ATOM 698 C CA . THR A 1 87 ? 9.174 6.399 -12.219 1.00 90.62 87 THR A CA 1
ATOM 699 C C . THR A 1 87 ? 9.028 4.890 -11.997 1.00 90.62 87 THR A C 1
ATOM 701 O O . THR A 1 87 ? 8.782 4.440 -10.879 1.00 90.62 87 THR A O 1
ATOM 704 N N . GLY A 1 88 ? 9.153 4.084 -13.058 1.00 89.56 88 GLY A N 1
ATOM 705 C CA . GLY A 1 88 ? 9.188 2.619 -12.946 1.00 89.56 88 GLY A CA 1
ATOM 706 C C . GLY A 1 88 ? 7.848 1.970 -12.594 1.00 89.56 88 GLY A C 1
ATOM 707 O O . GLY A 1 88 ? 7.831 0.841 -12.108 1.00 89.56 88 GLY A O 1
ATOM 708 N N . TRP A 1 89 ? 6.742 2.679 -12.825 1.00 93.25 89 TRP A N 1
ATOM 709 C CA . TRP A 1 89 ? 5.390 2.175 -12.619 1.00 93.25 89 TRP A CA 1
ATOM 710 C C . TRP A 1 89 ? 5.023 1.164 -13.703 1.00 93.25 89 TRP A C 1
ATOM 712 O O . TRP A 1 89 ? 5.002 1.482 -14.891 1.00 93.25 89 TRP A O 1
ATOM 722 N N . ASN A 1 90 ? 4.748 -0.063 -13.276 1.00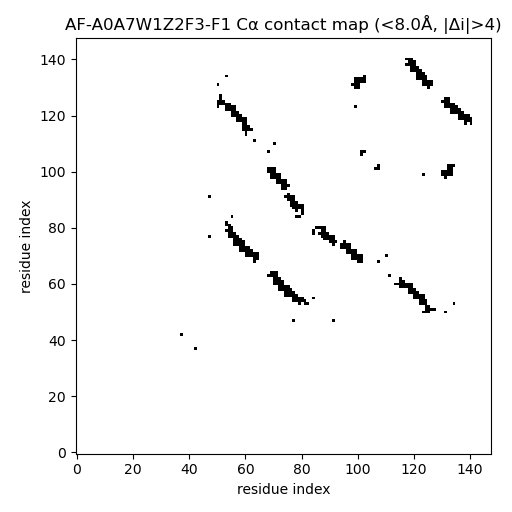 92.00 90 ASN A N 1
ATOM 723 C CA . ASN A 1 90 ? 4.302 -1.155 -14.125 1.00 92.00 90 ASN A CA 1
ATOM 724 C C . ASN A 1 90 ? 2.870 -1.529 -13.765 1.00 92.00 90 ASN A C 1
ATOM 726 O O . ASN A 1 90 ? 2.530 -1.632 -12.583 1.00 92.00 90 ASN A O 1
ATOM 730 N N . PHE A 1 91 ? 2.058 -1.790 -14.787 1.00 91.88 91 PHE A N 1
ATOM 731 C CA . PHE A 1 91 ? 0.704 -2.286 -14.595 1.00 91.88 91 PHE A CA 1
ATOM 732 C C . PHE A 1 91 ? 0.711 -3.673 -13.961 1.00 91.88 91 PHE A C 1
ATOM 734 O O . PHE A 1 91 ? 1.455 -4.569 -14.366 1.00 91.88 91 PHE A O 1
ATOM 741 N N . VAL A 1 92 ? -0.176 -3.846 -12.992 1.00 90.94 92 VAL A N 1
ATOM 742 C CA . VAL A 1 92 ? -0.478 -5.132 -12.382 1.00 90.94 92 VAL A CA 1
ATOM 743 C C . VAL A 1 92 ? -1.670 -5.724 -13.130 1.00 90.94 92 VAL A C 1
ATOM 745 O O . VAL A 1 92 ? -2.724 -5.092 -13.185 1.00 90.94 92 VAL A O 1
ATOM 748 N N . PRO A 1 93 ? -1.516 -6.893 -13.772 1.00 83.19 93 PRO A N 1
ATOM 749 C CA . PRO A 1 93 ? -2.577 -7.463 -14.585 1.00 83.19 93 PRO A CA 1
ATOM 750 C C . PRO A 1 93 ? -3.720 -8.026 -13.733 1.00 83.19 93 PRO A C 1
ATOM 752 O O . PRO A 1 93 ? -3.501 -8.609 -12.670 1.00 83.19 93 PRO A O 1
ATOM 755 N N . GLY A 1 94 ? -4.935 -7.927 -14.277 1.00 85.00 94 GLY A N 1
ATOM 756 C CA . GLY A 1 94 ? -6.161 -8.455 -13.676 1.00 85.00 94 GLY A CA 1
ATOM 757 C C . GLY A 1 94 ? -6.768 -7.553 -12.599 1.00 85.00 94 GLY A C 1
ATOM 758 O O . GLY A 1 94 ? -6.280 -6.461 -12.325 1.00 85.00 94 GLY A O 1
ATOM 759 N N . ASP A 1 95 ? -7.842 -8.036 -11.972 1.00 86.81 95 ASP A N 1
ATOM 760 C CA . ASP A 1 95 ? -8.527 -7.348 -10.868 1.00 86.81 95 ASP A CA 1
ATOM 761 C C . ASP A 1 95 ? -7.841 -7.658 -9.529 1.00 86.81 95 ASP A C 1
ATOM 763 O O . ASP A 1 95 ? -8.427 -8.238 -8.608 1.00 86.81 95 ASP A O 1
ATOM 767 N N . ALA A 1 96 ? -6.551 -7.330 -9.443 1.00 91.56 96 ALA A N 1
ATOM 768 C CA . ALA A 1 96 ? -5.735 -7.631 -8.279 1.00 91.56 96 ALA A CA 1
ATOM 769 C C . ALA A 1 96 ? -6.186 -6.822 -7.054 1.00 91.56 96 ALA A C 1
ATOM 771 O O . ALA A 1 96 ? -6.413 -5.612 -7.111 1.00 91.56 96 ALA A O 1
ATOM 772 N N . THR A 1 97 ? -6.269 -7.495 -5.908 1.00 94.81 97 THR A N 1
ATOM 773 C CA . THR A 1 97 ? -6.559 -6.862 -4.619 1.00 94.81 97 THR A CA 1
ATOM 774 C C . THR A 1 97 ? -5.362 -6.941 -3.700 1.00 94.81 97 THR A C 1
ATOM 776 O O . THR A 1 97 ? -4.746 -8.001 -3.583 1.00 94.81 97 THR A O 1
ATOM 779 N N . LEU A 1 98 ? -5.080 -5.855 -2.987 1.00 95.69 98 LEU A N 1
ATOM 780 C CA . LEU A 1 98 ? -3.964 -5.789 -2.055 1.00 95.69 98 LEU A CA 1
ATOM 781 C C . LEU A 1 98 ? -4.447 -5.366 -0.667 1.00 95.69 98 LEU A C 1
ATOM 783 O O . LEU A 1 98 ? -4.992 -4.279 -0.501 1.00 95.69 98 LEU A O 1
ATOM 787 N N . ALA A 1 99 ? -4.224 -6.231 0.320 1.00 96.50 99 ALA A N 1
ATOM 788 C CA . ALA A 1 99 ? -4.413 -5.919 1.735 1.00 96.50 99 ALA A CA 1
ATOM 789 C C . ALA A 1 99 ? -3.144 -5.284 2.312 1.00 96.50 99 ALA A C 1
ATOM 791 O O . ALA A 1 99 ? -2.062 -5.850 2.146 1.00 96.50 99 ALA A O 1
ATOM 792 N N . VAL A 1 100 ? -3.263 -4.148 2.986 1.00 97.38 100 VAL A N 1
ATOM 793 C CA . VAL A 1 100 ? -2.145 -3.455 3.640 1.00 97.38 100 VAL A CA 1
ATOM 794 C C . VAL A 1 100 ? -2.575 -2.968 5.020 1.00 97.38 100 VAL A C 1
ATOM 796 O O . VAL A 1 100 ? -3.744 -2.660 5.242 1.00 97.38 100 VAL A O 1
ATOM 799 N N . GLN A 1 101 ? -1.637 -2.922 5.956 1.00 97.50 101 GLN A N 1
ATOM 800 C CA . GLN A 1 101 ? -1.874 -2.572 7.352 1.00 97.50 101 GLN A CA 1
ATOM 801 C C . GLN A 1 101 ? -1.205 -1.242 7.700 1.00 97.50 101 GLN A C 1
ATOM 803 O O . GLN A 1 101 ? -0.171 -0.894 7.119 1.00 97.50 101 GLN A O 1
ATOM 808 N N . PRO A 1 102 ? -1.764 -0.476 8.647 1.00 96.81 102 PRO A N 1
ATOM 809 C CA . PRO A 1 102 ? -1.072 0.674 9.186 1.00 96.81 102 PRO A CA 1
ATOM 810 C C . PRO A 1 102 ? 0.200 0.219 9.918 1.00 96.81 102 PRO A C 1
ATOM 812 O O . PRO A 1 102 ? 0.315 -0.911 10.394 1.00 96.81 102 PRO A O 1
ATOM 815 N N . ARG A 1 103 ? 1.186 1.105 10.005 1.00 94.62 103 ARG A N 1
ATOM 816 C CA . ARG A 1 103 ? 2.406 0.896 10.794 1.00 94.62 103 ARG A CA 1
ATOM 817 C C . ARG A 1 103 ? 2.171 1.121 12.291 1.00 94.62 103 ARG A C 1
ATOM 819 O O . ARG A 1 103 ? 2.888 0.572 13.118 1.00 94.62 103 ARG A O 1
ATOM 826 N N . ASP A 1 104 ? 1.205 1.976 12.621 1.00 94.44 104 ASP A N 1
ATOM 827 C CA . ASP A 1 104 ? 0.883 2.411 13.973 1.00 94.44 104 ASP A CA 1
ATOM 828 C C . ASP A 1 104 ? -0.579 2.889 14.061 1.00 94.44 104 ASP A C 1
ATOM 830 O O . ASP A 1 104 ? -1.249 3.130 13.052 1.00 94.44 104 ASP A O 1
ATOM 834 N N . SER A 1 105 ? -1.071 3.044 15.290 1.00 95.81 105 SER A N 1
ATOM 835 C CA . SER A 1 105 ? -2.434 3.498 15.582 1.00 95.81 105 SER A CA 1
ATOM 836 C C . SER A 1 105 ? -2.732 4.911 15.078 1.00 95.81 105 SER A C 1
ATOM 838 O O . SER A 1 105 ? -3.875 5.225 14.771 1.00 95.81 105 SER A O 1
ATOM 840 N N . GLU A 1 106 ? -1.730 5.790 14.992 1.00 95.50 106 GLU A N 1
ATOM 841 C CA . GLU A 1 106 ? -1.952 7.160 14.518 1.00 95.50 106 GLU A CA 1
ATOM 842 C C . GLU A 1 106 ? -2.254 7.157 13.015 1.00 95.50 106 GLU A C 1
ATOM 844 O O . GLU A 1 106 ? -3.161 7.843 12.540 1.00 95.50 106 GLU A O 1
ATOM 849 N N . GLN A 1 107 ? -1.505 6.356 12.259 1.00 95.50 107 GLN A N 1
ATOM 850 C CA . GLN A 1 107 ? -1.760 6.138 10.848 1.00 95.50 107 GLN A CA 1
ATOM 851 C C . GLN A 1 107 ? -3.117 5.461 10.644 1.00 95.50 107 GLN A C 1
ATOM 853 O O . GLN A 1 107 ? -3.843 5.862 9.739 1.00 95.50 107 GLN A O 1
ATOM 858 N N . TRP A 1 108 ? -3.495 4.505 11.497 1.00 96.94 108 TRP A N 1
ATOM 859 C CA . TRP A 1 108 ? -4.811 3.867 11.431 1.00 96.94 108 TRP A CA 1
ATOM 860 C C . TRP A 1 108 ? -5.965 4.875 11.501 1.00 96.94 108 TRP A C 1
ATOM 862 O O . TRP A 1 108 ? -6.817 4.893 10.612 1.00 96.94 108 TRP A O 1
ATOM 872 N N . GLU A 1 109 ? -5.950 5.777 12.485 1.00 95.88 109 GLU A N 1
ATOM 873 C CA . GLU A 1 109 ? -6.986 6.809 12.638 1.00 95.88 109 GLU A CA 1
ATOM 874 C C . GLU A 1 109 ? -7.098 7.719 11.404 1.00 95.88 109 GLU A C 1
ATOM 876 O O . GLU A 1 109 ? -8.191 8.143 11.019 1.00 95.88 109 GLU A O 1
ATOM 881 N N . LYS A 1 110 ? -5.977 7.994 10.728 1.00 92.75 110 LYS A N 1
ATOM 882 C CA . LYS A 1 110 ? -5.974 8.764 9.475 1.00 92.75 110 LYS A CA 1
ATOM 883 C C . LYS A 1 110 ? -6.615 7.984 8.326 1.00 92.75 110 LYS A C 1
ATOM 885 O O . LYS A 1 110 ? -7.382 8.567 7.558 1.00 92.75 110 LYS A O 1
ATOM 890 N N . LEU A 1 111 ? -6.346 6.680 8.226 1.00 94.44 111 LEU A N 1
ATOM 891 C CA . LEU A 1 111 ? -6.897 5.820 7.175 1.00 94.44 111 LEU A CA 1
ATOM 892 C C . LEU A 1 111 ? -8.419 5.673 7.280 1.00 94.44 111 LEU A C 1
ATOM 894 O O . LEU A 1 111 ? -9.076 5.593 6.248 1.00 94.44 111 LEU A O 1
ATOM 898 N N . LEU A 1 112 ? -8.997 5.705 8.488 1.00 94.50 112 LEU A N 1
ATOM 899 C CA . LEU A 1 112 ? -10.448 5.571 8.708 1.00 94.50 112 LEU A CA 1
ATOM 900 C C . LEU A 1 112 ? -11.307 6.613 7.970 1.00 94.50 112 LEU A C 1
ATOM 902 O O . LEU A 1 112 ? -12.498 6.378 7.766 1.00 94.50 112 LEU A O 1
ATOM 906 N N . ASN A 1 113 ? -10.718 7.743 7.575 1.00 91.69 113 ASN A N 1
ATOM 907 C CA . ASN A 1 113 ? -11.409 8.834 6.886 1.00 91.69 113 ASN A CA 1
ATOM 908 C C . ASN A 1 113 ? -11.316 8.752 5.354 1.00 91.69 113 ASN A C 1
ATOM 910 O O . ASN A 1 113 ? -11.859 9.614 4.660 1.00 91.69 113 ASN A O 1
ATOM 914 N N . LEU A 1 114 ? -10.619 7.753 4.810 1.00 93.38 114 LEU A N 1
ATOM 915 C CA . LEU A 1 114 ? -10.496 7.595 3.367 1.00 93.38 114 LEU A CA 1
ATOM 916 C C . LEU A 1 114 ? -11.829 7.146 2.766 1.00 93.38 114 LEU A C 1
ATOM 918 O O . LEU A 1 114 ? -12.502 6.250 3.274 1.00 93.38 114 LEU A O 1
ATOM 922 N N . SER A 1 115 ? -12.202 7.775 1.656 1.00 93.88 115 SER A N 1
ATOM 923 C CA . SER A 1 115 ? -13.392 7.390 0.900 1.00 93.88 115 SER A CA 1
ATOM 924 C C . SER A 1 115 ? -13.104 6.177 0.023 1.00 93.88 115 SER A C 1
ATOM 926 O O . SER A 1 115 ? -11.983 5.999 -0.455 1.00 93.88 115 SER A O 1
ATOM 928 N N . ASN A 1 116 ? -14.131 5.369 -0.237 1.00 94.94 116 ASN A N 1
ATOM 929 C CA . ASN A 1 116 ? -14.051 4.346 -1.276 1.00 94.94 116 ASN A CA 1
ATOM 930 C C . ASN A 1 116 ? -13.735 4.993 -2.631 1.00 94.94 116 ASN A C 1
ATOM 932 O O . ASN A 1 116 ? -14.080 6.148 -2.879 1.00 94.94 116 ASN A O 1
ATOM 936 N N . ASP A 1 117 ? -13.058 4.235 -3.485 1.00 95.31 117 ASP A N 1
ATOM 937 C CA . ASP A 1 117 ? -12.579 4.622 -4.812 1.00 95.31 117 ASP A CA 1
ATOM 938 C C . ASP A 1 117 ? -11.560 5.772 -4.848 1.00 95.31 117 ASP A C 1
ATOM 940 O O . ASP A 1 117 ? -11.088 6.130 -5.930 1.00 95.31 117 ASP A O 1
ATOM 944 N N . LEU A 1 118 ? -11.135 6.290 -3.689 1.00 95.25 118 LEU A N 1
ATOM 945 C CA . LEU A 1 118 ? -10.067 7.281 -3.608 1.00 95.25 118 LEU A CA 1
ATOM 946 C C . LEU A 1 118 ? -8.774 6.701 -4.208 1.00 95.25 118 LEU A C 1
ATOM 948 O O . LEU A 1 118 ? -8.330 5.635 -3.763 1.00 95.25 118 LEU A O 1
ATOM 952 N N . PRO A 1 119 ? -8.166 7.354 -5.211 1.00 96.25 119 PRO A N 1
ATOM 953 C CA . PRO A 1 119 ? -6.913 6.894 -5.777 1.00 96.25 119 PRO A CA 1
ATOM 954 C C . PRO A 1 119 ? -5.759 7.224 -4.827 1.00 96.25 119 PRO A C 1
ATOM 956 O O . PRO A 1 119 ? -5.595 8.362 -4.390 1.00 96.25 119 PRO A O 1
ATOM 959 N N . LEU A 1 120 ? -4.951 6.214 -4.519 1.00 96.25 120 LEU A N 1
ATOM 960 C CA . LEU A 1 120 ? -3.829 6.325 -3.597 1.00 96.25 120 LEU A CA 1
ATOM 961 C C . LEU A 1 120 ? -2.536 5.874 -4.256 1.00 96.25 120 LEU A C 1
ATOM 963 O O . LEU A 1 120 ? -2.512 4.879 -4.984 1.00 96.25 120 LEU A O 1
ATOM 967 N N . GLU A 1 121 ? -1.461 6.568 -3.907 1.00 96.31 121 GLU A N 1
ATOM 968 C CA . GLU A 1 121 ? -0.098 6.063 -3.996 1.00 96.31 121 GLU A CA 1
ATOM 969 C C . GLU A 1 121 ? 0.375 5.713 -2.583 1.00 96.31 121 GLU A C 1
ATOM 971 O O . GLU A 1 121 ? 0.243 6.518 -1.664 1.00 96.31 121 GLU A O 1
ATOM 976 N N . LEU A 1 122 ? 0.895 4.505 -2.384 1.00 97.00 122 LEU A N 1
ATOM 977 C CA . LEU A 1 122 ? 1.438 4.055 -1.107 1.00 97.00 122 LEU A CA 1
ATOM 978 C C . LEU A 1 122 ? 2.850 3.531 -1.294 1.00 97.00 122 LEU A C 1
ATOM 980 O O . LEU A 1 122 ? 3.142 2.864 -2.285 1.00 97.00 122 LEU A O 1
ATOM 984 N N . ILE A 1 123 ? 3.690 3.749 -0.290 1.00 97.06 123 ILE A N 1
ATOM 985 C CA . ILE A 1 123 ? 4.929 2.998 -0.128 1.00 97.06 123 ILE A CA 1
ATOM 986 C C . ILE A 1 123 ? 4.689 1.963 0.960 1.00 97.06 123 ILE A C 1
ATOM 988 O O . ILE A 1 123 ? 4.335 2.320 2.087 1.00 97.06 123 ILE A O 1
ATOM 992 N N . ILE A 1 124 ? 4.870 0.687 0.628 1.00 97.06 124 ILE A N 1
ATOM 993 C CA . ILE A 1 124 ? 4.628 -0.425 1.549 1.00 97.06 124 ILE A CA 1
ATOM 994 C C . ILE A 1 124 ? 5.831 -1.354 1.652 1.00 97.06 124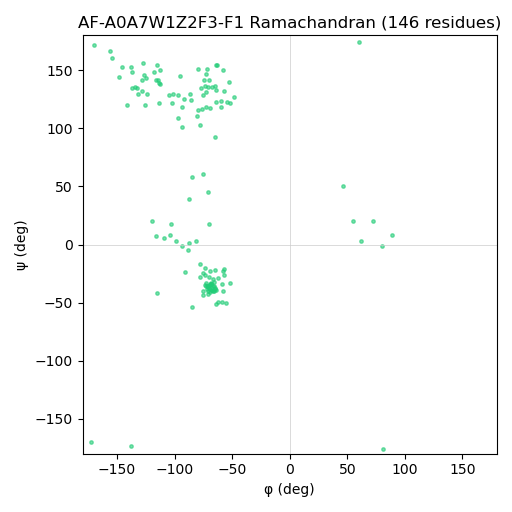 ILE A C 1
ATOM 996 O O . ILE A 1 124 ? 6.642 -1.437 0.729 1.00 97.06 124 ILE A O 1
ATOM 1000 N N . GLN A 1 125 ? 5.928 -2.071 2.767 1.00 96.25 125 GLN A N 1
ATOM 1001 C CA . GLN A 1 125 ? 6.958 -3.082 2.992 1.00 96.25 125 GLN A CA 1
ATOM 1002 C C . GLN A 1 125 ? 6.423 -4.215 3.876 1.00 96.25 125 GLN A C 1
ATOM 1004 O O . GLN A 1 125 ? 5.622 -3.977 4.778 1.00 96.25 125 GLN A O 1
ATOM 1009 N N . ASP A 1 126 ? 6.858 -5.440 3.604 1.00 95.31 126 ASP A N 1
ATOM 1010 C CA . ASP A 1 126 ? 6.614 -6.619 4.432 1.00 95.31 126 ASP A CA 1
ATOM 1011 C C . ASP A 1 126 ? 7.476 -6.582 5.706 1.00 95.31 126 ASP A C 1
ATOM 1013 O O . ASP A 1 126 ? 8.666 -6.268 5.647 1.00 95.31 126 ASP A O 1
ATOM 1017 N N . ASP A 1 127 ? 6.898 -6.914 6.859 1.00 92.44 127 ASP A N 1
ATOM 1018 C CA . ASP A 1 127 ? 7.601 -6.964 8.150 1.00 92.44 127 ASP A CA 1
ATOM 1019 C C . ASP A 1 127 ? 8.408 -8.254 8.390 1.00 92.44 127 ASP A C 1
ATOM 1021 O O . ASP A 1 127 ? 8.972 -8.450 9.470 1.00 92.44 127 ASP A O 1
ATOM 1025 N N . GLY A 1 128 ? 8.450 -9.161 7.415 1.00 89.56 128 GLY A N 1
ATOM 1026 C CA . GLY A 1 128 ? 9.049 -10.487 7.526 1.00 89.56 128 GLY A CA 1
ATOM 1027 C C . GLY A 1 128 ? 8.150 -11.516 8.218 1.00 89.56 128 GLY A C 1
ATOM 1028 O O . GLY A 1 128 ? 8.539 -12.680 8.332 1.00 89.56 128 GLY A O 1
ATOM 1029 N N . LYS A 1 129 ? 6.955 -11.124 8.674 1.00 87.81 129 LYS A N 1
ATOM 1030 C CA . LYS A 1 129 ? 5.927 -12.008 9.251 1.00 87.81 129 LYS A CA 1
ATOM 1031 C C . LYS A 1 129 ? 4.725 -12.169 8.318 1.00 87.81 129 LYS A C 1
ATOM 1033 O O . LYS A 1 129 ? 3.752 -12.824 8.690 1.00 87.81 129 LYS A O 1
ATOM 1038 N N . GLY A 1 130 ? 4.806 -11.620 7.104 1.00 83.31 130 GLY A N 1
ATOM 1039 C CA . GLY A 1 130 ? 3.749 -11.667 6.097 1.00 83.31 130 GLY A CA 1
ATOM 1040 C C . GLY A 1 130 ? 2.753 -10.511 6.190 1.00 83.31 130 GLY A C 1
ATOM 1041 O O . GLY A 1 130 ? 1.728 -10.540 5.498 1.00 83.31 130 GLY A O 1
ATOM 1042 N N . HIS A 1 131 ? 3.023 -9.504 7.030 1.00 90.88 131 HIS A N 1
ATOM 1043 C CA . HIS A 1 131 ? 2.225 -8.287 7.111 1.00 90.88 131 HIS A CA 1
ATOM 1044 C C . HIS A 1 131 ? 2.867 -7.178 6.286 1.00 90.88 131 HIS A C 1
ATOM 1046 O O . HIS A 1 131 ? 4.042 -6.859 6.434 1.00 90.88 131 HIS A O 1
ATOM 1052 N N . ARG A 1 132 ? 2.070 -6.556 5.416 1.00 95.75 132 ARG A N 1
ATOM 1053 C CA . ARG A 1 132 ? 2.498 -5.439 4.569 1.00 95.75 132 ARG A CA 1
ATOM 1054 C C . ARG A 1 132 ? 2.096 -4.132 5.230 1.00 95.75 132 ARG A C 1
ATOM 1056 O O . ARG A 1 132 ? 0.908 -3.817 5.246 1.00 95.75 132 ARG A O 1
ATOM 1063 N N . HIS A 1 133 ? 3.059 -3.375 5.739 1.00 97.25 133 HIS A N 1
ATOM 1064 C CA . HIS A 1 133 ? 2.808 -2.103 6.410 1.00 97.25 133 HIS A CA 1
ATOM 1065 C C . HIS A 1 133 ? 2.954 -0.910 5.475 1.00 97.25 133 HIS A C 1
ATOM 1067 O O . HIS A 1 133 ? 3.820 -0.884 4.601 1.00 97.25 133 HIS A O 1
ATOM 1073 N N . ILE A 1 134 ? 2.125 0.105 5.705 1.00 97.19 134 ILE A N 1
ATOM 1074 C CA . ILE A 1 134 ? 2.172 1.383 4.999 1.00 97.19 134 ILE A CA 1
ATOM 1075 C C . ILE A 1 134 ? 3.262 2.259 5.617 1.00 97.19 134 ILE A C 1
ATOM 1077 O O . ILE A 1 134 ? 3.124 2.780 6.725 1.00 97.19 134 ILE A O 1
ATOM 1081 N N . LEU A 1 135 ? 4.339 2.486 4.873 1.00 95.81 135 LEU A N 1
ATOM 1082 C CA . LEU A 1 135 ? 5.395 3.415 5.270 1.00 95.81 135 LEU A CA 1
ATOM 1083 C C . LEU A 1 135 ? 4.940 4.868 5.070 1.00 95.81 135 LEU A C 1
ATOM 1085 O O . LEU A 1 135 ? 5.119 5.705 5.959 1.00 95.81 135 LEU A O 1
ATOM 1089 N N . SER A 1 136 ? 4.292 5.142 3.935 1.00 94.81 136 SER A N 1
ATOM 1090 C CA . SER A 1 136 ? 3.673 6.426 3.589 1.00 94.81 136 SER A CA 1
ATOM 1091 C C . SER A 1 136 ? 2.530 6.234 2.588 1.00 94.81 136 SER A C 1
ATOM 1093 O O . SER A 1 136 ? 2.454 5.207 1.912 1.00 94.81 136 SER A O 1
ATOM 1095 N N . TYR A 1 137 ? 1.635 7.221 2.495 1.00 93.94 137 TYR A N 1
ATOM 1096 C CA . TYR A 1 137 ? 0.605 7.275 1.460 1.00 93.94 137 TYR A CA 1
ATOM 1097 C C . TYR A 1 137 ? 0.315 8.721 1.038 1.00 93.94 137 TYR A C 1
ATOM 1099 O O . TYR A 1 137 ? 0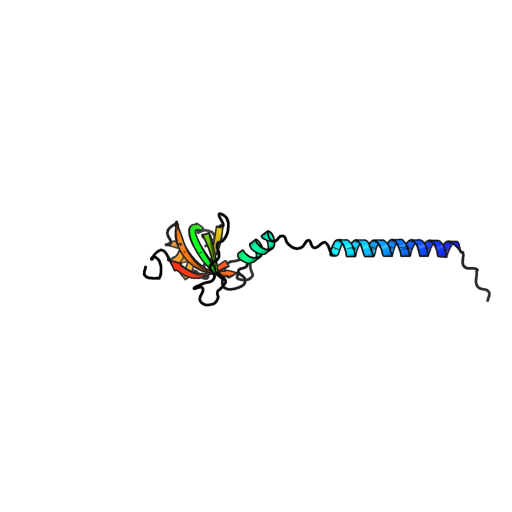.491 9.648 1.831 1.00 93.94 137 TYR A O 1
ATOM 1107 N N . GLU A 1 138 ? -0.143 8.891 -0.198 1.00 93.88 138 GLU A N 1
ATOM 1108 C CA . GLU A 1 138 ? -0.556 10.158 -0.799 1.00 93.88 138 GLU A CA 1
ATOM 1109 C C . GLU A 1 138 ? -1.889 9.961 -1.539 1.00 93.88 138 GLU A C 1
ATOM 1111 O O . GLU A 1 138 ? -2.080 8.975 -2.255 1.00 93.88 138 GLU A O 1
ATOM 1116 N N . ASP A 1 139 ? -2.815 10.905 -1.359 1.00 93.00 139 ASP A N 1
ATOM 1117 C CA . ASP A 1 139 ? -3.995 11.036 -2.215 1.00 93.00 139 ASP A CA 1
ATOM 1118 C C . ASP A 1 139 ? -3.578 11.671 -3.545 1.00 93.00 139 ASP A C 1
ATOM 1120 O O . ASP A 1 139 ? -3.134 12.819 -3.590 1.00 93.00 139 ASP A O 1
ATOM 1124 N N . ILE A 1 140 ? -3.732 10.914 -4.629 1.00 90.38 140 ILE A N 1
ATOM 1125 C CA . ILE A 1 140 ? -3.336 11.324 -5.982 1.00 90.38 140 ILE A CA 1
ATOM 1126 C C . ILE A 1 140 ? -4.537 11.750 -6.838 1.00 90.38 140 ILE A C 1
ATOM 1128 O O . ILE A 1 140 ? -4.444 11.818 -8.063 1.00 90.38 140 ILE A O 1
ATOM 1132 N N . SER A 1 141 ? -5.679 12.054 -6.213 1.00 85.81 141 SER A N 1
ATOM 1133 C CA . SER A 1 141 ? -6.861 12.605 -6.890 1.00 85.81 141 SER A CA 1
ATOM 1134 C C . SER A 1 141 ? -6.618 14.000 -7.477 1.00 85.81 141 SER A C 1
ATOM 1136 O O . SER A 1 141 ? -7.305 14.405 -8.417 1.00 85.81 141 SER A O 1
ATOM 1138 N N . GLY A 1 142 ? -5.612 14.714 -6.961 1.00 68.50 142 GLY A N 1
ATOM 1139 C CA . GLY A 1 142 ? -5.210 16.066 -7.347 1.00 68.50 142 GLY A CA 1
ATOM 1140 C C . GLY A 1 142 ? -4.547 16.189 -8.722 1.00 68.50 142 GLY A C 1
ATOM 1141 O O . GLY A 1 142 ? -3.544 16.877 -8.833 1.00 68.50 142 GLY A O 1
ATOM 1142 N N . GLY A 1 143 ? -5.097 15.555 -9.762 1.00 61.97 143 GLY A N 1
ATOM 1143 C CA . GLY A 1 143 ? -4.703 15.736 -11.164 1.00 61.97 143 GLY A CA 1
ATOM 1144 C C . GLY A 1 143 ? -3.237 15.395 -11.505 1.00 61.97 143 GLY A C 1
ATOM 1145 O O . GLY A 1 143 ? -2.427 15.059 -10.643 1.00 61.97 143 GLY A O 1
ATOM 1146 N N . PRO A 1 144 ? -2.863 15.433 -12.795 1.00 53.16 144 PRO A N 1
ATOM 1147 C CA . PRO A 1 144 ? -1.488 15.171 -13.213 1.00 53.16 144 PRO A CA 1
ATOM 1148 C C . PRO A 1 144 ? -0.520 16.233 -12.658 1.00 53.16 144 PRO A C 1
ATOM 1150 O O . PRO A 1 144 ? -0.749 17.431 -12.804 1.00 53.16 144 PRO A O 1
ATOM 1153 N N . LYS A 1 145 ? 0.614 15.792 -12.088 1.00 52.62 145 LYS A N 1
ATOM 1154 C CA . LYS A 1 145 ? 1.712 16.645 -11.572 1.00 52.62 145 LYS A CA 1
ATOM 1155 C C . LYS A 1 145 ? 2.529 17.360 -12.677 1.00 52.62 145 LYS A C 1
ATOM 1157 O O . LYS A 1 145 ? 3.636 17.824 -12.422 1.00 52.62 145 LYS A O 1
ATOM 1162 N N . VAL A 1 146 ? 2.012 17.468 -13.902 1.00 40.22 146 VAL A N 1
ATOM 1163 C CA . VAL A 1 146 ? 2.690 18.087 -15.057 1.00 40.22 146 VAL A CA 1
ATOM 1164 C C . VAL A 1 146 ? 1.704 18.971 -15.826 1.00 40.22 146 VAL A C 1
ATOM 1166 O O . VAL A 1 146 ? 0.572 18.534 -16.048 1.00 40.22 146 VAL A O 1
ATOM 1169 N N . PRO A 1 147 ? 2.090 20.199 -16.228 1.00 40.12 147 PRO A N 1
ATOM 1170 C CA . PRO A 1 147 ? 1.225 21.041 -17.042 1.00 40.12 147 PRO A CA 1
ATOM 1171 C C . PRO A 1 147 ? 1.110 20.456 -18.458 1.00 40.12 147 PRO A C 1
ATOM 1173 O O . PRO A 1 147 ? 2.087 19.915 -18.978 1.00 40.12 147 PRO A O 1
ATOM 1176 N N . LEU A 1 148 ? -0.098 20.550 -19.029 1.00 36.00 148 LEU A N 1
ATOM 1177 C CA . LEU A 1 148 ? -0.424 20.174 -20.412 1.00 36.00 148 LEU A CA 1
ATOM 1178 C C . LEU A 1 148 ? 0.512 20.831 -21.435 1.00 36.00 148 LEU A C 1
ATOM 1180 O O . LEU A 1 148 ? 0.803 22.038 -21.265 1.00 36.00 148 LEU A O 1
#